Protein AF-A0A917RX32-F1 (afdb_monomer)

Mean predicted aligned error: 6.42 Å

Organism: NCBI:txid492735

Secondary structure (DSSP, 8-state):
-------HHHHHHHHHHHHHHHHHHHHHHHHHHHHHHT-TTHHHHHHHHHHHHHHHHHHHHHHH----S----

Foldseek 3Di:
DDDDDDDPVRVVLVVLVVVLVVQLVVLVVVLVVCVVVVNPCNVVSVVSNVCSVVSVQVSCCVPPNHPPVPPPD

Solvent-accessible surface area (backbone atoms only — not comparable to full-atom values): 4382 Å² total; per-residue (Å²): 134,80,87,82,85,76,52,71,68,56,52,51,51,54,51,50,54,48,51,54,49,53,48,48,56,52,29,49,52,52,25,52,51,16,63,77,67,70,41,92,56,27,64,62,33,41,57,57,40,67,44,46,61,58,59,49,47,67,70,43,21,86,82,76,47,71,90,57,94,76,73,90,124

pLDDT: mean 89.41, std 15.98, range [42.34, 98.75]

Radius of gyration: 17.15 Å; Cα contacts (8 Å, |Δi|>4): 32; chains: 1; bounding box: 42×31×48 Å

Sequence (73 aa):
MSPQHISTAESELRNYLRILWEQHVYWTRLTIIGIVFSLPDTELTTMRLLRNPKDFEQVLAPLYGWFCGCRAV

Structure (mmCIF, N/CA/C/O backbone):
data_AF-A0A917RX32-F1
#
_entry.id   AF-A0A917RX32-F1
#
loop_
_atom_site.group_PDB
_atom_site.id
_atom_site.type_symbol
_atom_site.label_atom_id
_atom_site.label_alt_id
_atom_site.label_comp_id
_atom_site.label_asym_id
_atom_site.label_entity_id
_atom_site.label_seq_id
_atom_site.pdbx_PDB_ins_code
_atom_site.Cartn_x
_atom_site.Cartn_y
_atom_site.Cartn_z
_atom_site.occupancy
_atom_site.B_iso_or_equiv
_atom_site.auth_seq_id
_atom_site.auth_comp_id
_atom_site.auth_asym_id
_atom_site.auth_atom_id
_atom_site.pdbx_PDB_model_num
ATOM 1 N N . MET A 1 1 ? 24.535 -22.477 -9.006 1.00 52.34 1 MET A N 1
ATOM 2 C CA . MET A 1 1 ? 23.449 -21.491 -9.182 1.00 52.3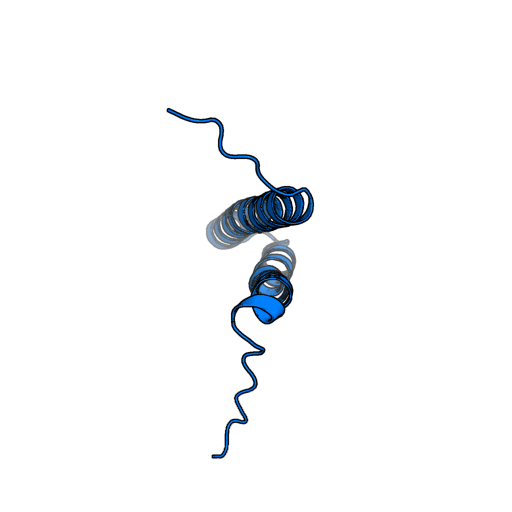4 1 MET A CA 1
ATOM 3 C C . MET A 1 1 ? 24.041 -20.316 -9.948 1.00 52.34 1 MET A C 1
ATOM 5 O O . MET A 1 1 ? 24.898 -19.638 -9.399 1.00 52.34 1 MET A O 1
ATOM 9 N N . SER A 1 2 ? 23.729 -20.154 -11.233 1.00 47.62 2 SER A N 1
ATOM 10 C CA . SER A 1 2 ? 24.199 -19.004 -12.021 1.00 47.62 2 SER A CA 1
ATOM 11 C C . SER A 1 2 ? 23.478 -17.724 -11.565 1.00 47.62 2 SER A C 1
ATOM 13 O O . SER A 1 2 ? 22.289 -17.811 -11.250 1.00 47.62 2 SER A O 1
ATOM 15 N N . PRO A 1 3 ? 24.141 -16.552 -11.518 1.00 66.44 3 PRO A N 1
ATOM 16 C CA . PRO 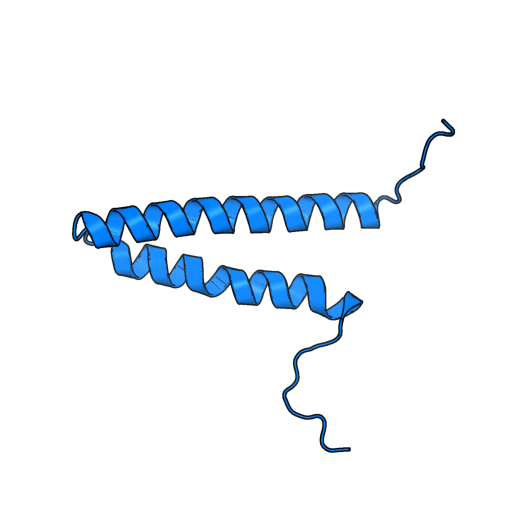A 1 3 ? 23.480 -15.301 -11.158 1.00 66.44 3 PRO A CA 1
ATOM 17 C C . PRO A 1 3 ? 22.383 -14.982 -12.180 1.00 66.44 3 PRO A C 1
ATOM 19 O O . PRO A 1 3 ? 22.648 -14.914 -13.380 1.00 66.44 3 PRO A O 1
ATOM 22 N N . GLN A 1 4 ? 21.148 -14.802 -11.718 1.00 73.38 4 GLN A N 1
ATOM 23 C CA . GLN A 1 4 ? 20.083 -14.254 -12.553 1.00 73.38 4 GLN A CA 1
ATOM 24 C C . GLN A 1 4 ? 20.265 -12.735 -12.613 1.00 73.38 4 GLN A C 1
ATOM 26 O O . GLN A 1 4 ? 20.161 -12.052 -11.596 1.00 73.38 4 GLN A O 1
ATOM 31 N N . HIS A 1 5 ? 20.568 -12.213 -13.799 1.00 82.38 5 HIS A N 1
ATOM 32 C CA . HIS A 1 5 ? 20.622 -10.775 -14.039 1.00 82.38 5 HIS A CA 1
ATOM 33 C C . HIS A 1 5 ? 19.196 -10.252 -14.258 1.00 82.38 5 HIS A C 1
ATOM 35 O O . HIS A 1 5 ? 18.559 -10.588 -15.252 1.00 82.38 5 HIS A O 1
ATOM 41 N N . ILE A 1 6 ? 18.701 -9.451 -13.313 1.00 86.88 6 ILE A N 1
ATOM 42 C CA . ILE A 1 6 ? 17.398 -8.774 -13.383 1.00 86.88 6 ILE A CA 1
ATOM 43 C C . ILE A 1 6 ? 17.576 -7.461 -14.152 1.00 86.88 6 ILE A C 1
ATOM 45 O O . ILE A 1 6 ? 18.534 -6.724 -13.909 1.00 86.88 6 ILE A O 1
ATOM 49 N N . SER A 1 7 ? 16.660 -7.151 -15.072 1.00 93.81 7 SER A N 1
ATOM 50 C CA . SER A 1 7 ? 16.685 -5.861 -15.776 1.00 93.81 7 SER A CA 1
ATOM 51 C C . SER A 1 7 ? 16.237 -4.714 -14.861 1.00 93.81 7 SER A C 1
ATOM 53 O O . SER A 1 7 ? 15.453 -4.920 -13.934 1.00 93.81 7 SER A O 1
ATOM 55 N N . THR A 1 8 ? 16.676 -3.481 -15.133 1.00 94.25 8 THR A N 1
ATOM 56 C CA . THR A 1 8 ? 16.233 -2.304 -14.360 1.00 94.25 8 THR A CA 1
ATOM 57 C C . THR A 1 8 ? 14.709 -2.181 -14.342 1.00 94.25 8 THR A C 1
ATOM 59 O O . THR A 1 8 ? 14.130 -2.035 -13.270 1.00 94.25 8 THR A O 1
ATOM 62 N N . ALA A 1 9 ? 14.054 -2.356 -15.494 1.00 92.50 9 ALA A N 1
ATOM 63 C CA . ALA A 1 9 ? 12.597 -2.301 -15.606 1.00 92.50 9 ALA A CA 1
ATOM 64 C C . ALA A 1 9 ? 11.896 -3.380 -14.758 1.00 92.50 9 ALA A C 1
ATOM 66 O O . ALA A 1 9 ? 10.879 -3.117 -14.120 1.00 92.50 9 ALA A O 1
ATOM 67 N N . GLU A 1 10 ? 12.452 -4.594 -14.704 1.00 93.19 10 GLU A N 1
ATOM 68 C CA . GLU A 1 10 ? 11.917 -5.662 -13.856 1.00 93.19 10 GLU A CA 1
ATOM 69 C C . GLU A 1 10 ? 12.069 -5.325 -12.364 1.00 93.19 10 GLU A C 1
ATOM 71 O O . GLU A 1 10 ? 11.142 -5.542 -11.582 1.00 93.19 10 GLU A O 1
ATOM 76 N N . SER A 1 11 ? 13.210 -4.759 -11.962 1.00 95.44 11 SER A N 1
ATOM 77 C CA . SER A 1 11 ? 13.439 -4.305 -10.585 1.00 95.44 11 SER A CA 1
ATOM 78 C C . SER A 1 11 ? 12.476 -3.179 -10.184 1.00 95.44 11 SER A C 1
ATOM 80 O O . SER A 1 11 ? 11.887 -3.214 -9.101 1.00 95.44 11 SER A O 1
ATOM 82 N N . GLU A 1 12 ? 12.256 -2.203 -11.066 1.00 95.12 12 GLU A N 1
ATOM 83 C CA . GLU A 1 12 ? 11.312 -1.101 -10.855 1.00 95.12 12 GLU A CA 1
ATOM 84 C C . GLU A 1 12 ? 9.873 -1.603 -10.724 1.00 95.12 12 GLU A C 1
ATOM 86 O O . GLU A 1 12 ? 9.187 -1.246 -9.765 1.00 95.12 12 GLU A O 1
ATOM 91 N N . LEU A 1 13 ? 9.440 -2.500 -11.615 1.00 95.06 13 LEU A N 1
ATOM 92 C CA . LEU A 1 13 ? 8.121 -3.124 -11.540 1.00 95.06 13 LEU A CA 1
ATOM 93 C C . LEU A 1 13 ? 7.934 -3.890 -10.222 1.00 95.06 13 LEU A C 1
ATOM 95 O O . LEU A 1 13 ? 6.918 -3.719 -9.545 1.00 95.06 13 LEU A O 1
ATOM 99 N N . ARG A 1 14 ? 8.919 -4.707 -9.822 1.00 95.25 14 ARG A N 1
ATOM 100 C CA . ARG A 1 14 ? 8.895 -5.448 -8.547 1.00 95.25 14 ARG A CA 1
ATOM 101 C C . ARG A 1 14 ? 8.774 -4.504 -7.351 1.00 95.25 14 ARG A C 1
ATOM 103 O O . ARG A 1 14 ? 7.976 -4.758 -6.450 1.00 95.25 14 ARG A O 1
ATOM 110 N N . ASN A 1 15 ? 9.533 -3.410 -7.345 1.00 96.88 15 ASN A N 1
ATOM 111 C CA . ASN A 1 15 ? 9.464 -2.405 -6.286 1.00 96.88 15 ASN A CA 1
ATOM 112 C C . ASN A 1 15 ? 8.113 -1.689 -6.254 1.00 96.88 15 ASN A C 1
ATOM 114 O O . ASN A 1 15 ? 7.559 -1.490 -5.174 1.00 96.88 15 ASN A O 1
ATOM 118 N N . TYR A 1 16 ? 7.557 -1.346 -7.413 1.00 96.62 16 TYR A N 1
ATOM 119 C CA . TYR A 1 16 ? 6.267 -0.673 -7.486 1.00 96.62 16 TYR A CA 1
ATOM 120 C C . TYR A 1 16 ? 5.120 -1.572 -7.007 1.00 96.62 16 TYR A C 1
ATOM 122 O O . TYR A 1 16 ? 4.300 -1.149 -6.192 1.00 96.62 16 TYR A O 1
ATOM 130 N N . LEU A 1 17 ? 5.107 -2.845 -7.417 1.00 97.31 17 LEU A N 1
ATOM 131 C CA . LEU A 1 17 ? 4.142 -3.832 -6.922 1.00 97.31 17 LEU A CA 1
ATOM 132 C C . LEU A 1 17 ? 4.250 -4.026 -5.405 1.00 97.31 17 LEU A C 1
ATOM 134 O O . LEU A 1 17 ? 3.228 -4.112 -4.724 1.00 97.31 17 LEU A O 1
ATOM 138 N N . ARG A 1 18 ? 5.472 -4.037 -4.858 1.00 97.94 18 ARG A N 1
ATOM 139 C CA . ARG A 1 18 ? 5.693 -4.102 -3.408 1.00 97.94 18 ARG A CA 1
ATOM 140 C C . ARG A 1 18 ? 5.106 -2.884 -2.690 1.00 97.94 18 ARG A C 1
ATOM 142 O O . ARG A 1 18 ? 4.425 -3.062 -1.686 1.00 97.94 18 ARG A O 1
ATOM 149 N N . ILE A 1 19 ? 5.297 -1.675 -3.220 1.00 97.75 19 ILE A N 1
ATOM 150 C CA . ILE A 1 19 ? 4.695 -0.455 -2.657 1.00 97.75 19 ILE A CA 1
ATOM 151 C C . ILE A 1 19 ? 3.165 -0.550 -2.670 1.00 97.75 19 ILE A C 1
ATOM 153 O O . ILE A 1 19 ? 2.524 -0.258 -1.662 1.00 97.75 19 ILE A O 1
ATOM 157 N N . LEU A 1 20 ? 2.559 -0.979 -3.780 1.00 98.06 20 LEU A N 1
ATOM 158 C CA . LEU A 1 20 ? 1.103 -1.131 -3.855 1.00 98.06 20 LEU A CA 1
ATOM 159 C C . LEU A 1 20 ? 0.572 -2.174 -2.866 1.00 98.06 20 LEU A C 1
ATOM 161 O O . LEU A 1 20 ? -0.492 -1.968 -2.278 1.00 98.06 20 LEU A O 1
ATOM 165 N N . TRP A 1 21 ? 1.321 -3.256 -2.645 1.00 98.25 21 TRP A N 1
ATOM 166 C CA . TRP A 1 21 ? 0.988 -4.275 -1.654 1.00 98.25 21 TRP A CA 1
ATOM 167 C C . TRP A 1 21 ? 1.080 -3.746 -0.218 1.00 98.25 21 TRP A C 1
ATOM 169 O O . TRP A 1 21 ? 0.154 -3.928 0.569 1.00 98.25 21 TRP A O 1
ATOM 179 N N . GLU A 1 22 ? 2.156 -3.033 0.118 1.00 98.44 22 GLU A N 1
ATOM 180 C CA . GLU A 1 22 ? 2.320 -2.390 1.427 1.00 98.44 22 GLU A CA 1
ATOM 181 C C . GLU A 1 22 ? 1.178 -1.402 1.704 1.00 98.44 22 GLU A C 1
ATOM 183 O O . GLU A 1 22 ? 0.589 -1.417 2.787 1.00 98.44 22 GLU A O 1
ATOM 188 N N . GLN A 1 23 ? 0.796 -0.607 0.699 1.00 98.31 23 GLN A N 1
ATOM 189 C CA . GLN A 1 23 ? -0.351 0.292 0.794 1.00 98.31 23 GLN A CA 1
ATOM 190 C C . GLN A 1 23 ? -1.659 -0.478 1.006 1.00 98.31 23 GLN A C 1
ATOM 192 O O . GLN A 1 23 ? -2.440 -0.112 1.880 1.00 98.31 23 GLN A O 1
ATOM 197 N N . HIS A 1 24 ? -1.901 -1.555 0.255 1.00 98.25 24 HIS A N 1
ATOM 198 C CA . HIS A 1 24 ? -3.094 -2.388 0.422 1.00 98.25 24 HIS A CA 1
ATOM 199 C C . HIS A 1 24 ? -3.232 -2.893 1.863 1.00 98.25 24 HIS A C 1
ATOM 201 O O . HIS A 1 24 ? -4.275 -2.700 2.492 1.00 98.25 24 HIS A O 1
ATOM 207 N N . VAL A 1 25 ? -2.164 -3.480 2.411 1.00 98.50 25 VAL A N 1
ATOM 208 C CA . VAL A 1 25 ? -2.129 -3.985 3.790 1.00 98.50 25 VAL A CA 1
ATOM 209 C C . VAL A 1 25 ? -2.384 -2.859 4.795 1.00 98.50 25 VAL A C 1
ATOM 211 O O . VAL A 1 25 ? -3.208 -3.013 5.699 1.00 98.50 25 VAL A O 1
ATOM 214 N N . TYR A 1 26 ? -1.714 -1.716 4.629 1.00 98.44 26 TYR A N 1
ATOM 215 C CA . TYR A 1 26 ? -1.848 -0.569 5.525 1.00 98.44 26 TYR A CA 1
ATOM 216 C C . TYR A 1 26 ? -3.281 -0.020 5.560 1.00 98.44 26 TYR A C 1
ATOM 218 O O . TYR A 1 26 ? -3.884 0.071 6.632 1.00 98.44 26 TYR A O 1
ATOM 226 N N . TRP A 1 27 ? -3.862 0.285 4.396 1.00 98.62 27 TRP A N 1
ATOM 227 C CA . TRP A 1 27 ? -5.209 0.859 4.315 1.00 98.62 27 TRP A CA 1
ATOM 228 C C . TRP A 1 27 ? -6.292 -0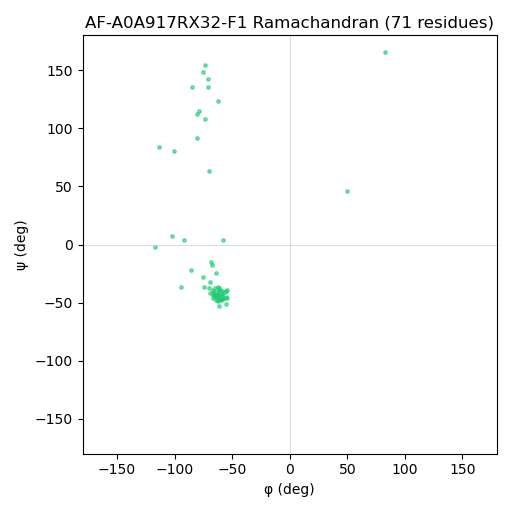.139 4.723 1.00 98.62 27 TRP A C 1
ATOM 230 O O . TRP A 1 27 ? -7.276 0.258 5.346 1.00 98.62 27 TRP A O 1
ATOM 240 N N . THR A 1 28 ? -6.090 -1.433 4.461 1.00 98.62 28 THR A N 1
ATOM 241 C CA . THR A 1 28 ? -6.994 -2.491 4.935 1.00 98.62 28 THR A CA 1
ATOM 242 C C . THR A 1 28 ? -7.017 -2.528 6.457 1.00 98.62 28 THR A C 1
ATOM 244 O O . THR A 1 28 ? -8.088 -2.513 7.061 1.00 98.62 28 THR A O 1
ATOM 247 N N . ARG A 1 29 ? -5.840 -2.502 7.094 1.00 98.62 29 ARG A N 1
ATOM 248 C CA . ARG A 1 29 ? -5.735 -2.481 8.555 1.00 98.62 29 ARG A CA 1
ATOM 249 C C . ARG A 1 29 ? -6.431 -1.260 9.155 1.00 98.62 29 ARG A C 1
ATOM 251 O O . ARG A 1 29 ? -7.193 -1.425 10.103 1.00 98.62 29 ARG A O 1
ATOM 258 N N . LEU A 1 30 ? -6.185 -0.061 8.623 1.00 98.50 30 LEU A N 1
ATOM 259 C CA . LEU A 1 30 ? -6.832 1.159 9.116 1.00 98.50 30 LEU A CA 1
ATOM 260 C C . LEU A 1 30 ? -8.351 1.120 8.940 1.00 98.50 30 LEU A C 1
ATOM 262 O O . LEU A 1 30 ? -9.069 1.451 9.875 1.00 98.50 30 LEU A O 1
ATOM 266 N N . THR A 1 31 ? -8.833 0.645 7.790 1.00 98.56 31 THR A N 1
ATOM 267 C CA . THR A 1 31 ? -10.273 0.528 7.520 1.00 98.56 31 THR A CA 1
ATOM 268 C C . THR A 1 31 ? -10.940 -0.441 8.499 1.00 98.56 31 THR A C 1
ATOM 270 O O . THR A 1 31 ? -11.974 -0.118 9.074 1.00 98.56 31 THR A O 1
ATOM 273 N N . ILE A 1 32 ? -10.327 -1.604 8.760 1.00 98.62 32 ILE A N 1
ATOM 274 C CA . ILE A 1 32 ? -10.841 -2.575 9.740 1.00 98.62 32 ILE A CA 1
ATOM 275 C C . ILE A 1 32 ? -10.891 -1.962 11.142 1.00 98.62 32 ILE A C 1
ATOM 277 O O . ILE A 1 32 ? -11.904 -2.094 11.824 1.00 98.62 32 ILE A O 1
ATOM 281 N N . ILE A 1 33 ? -9.825 -1.278 11.572 1.00 98.62 33 ILE A N 1
ATOM 282 C CA . ILE A 1 33 ? -9.790 -0.589 12.871 1.00 98.62 33 ILE A CA 1
ATOM 283 C C . ILE A 1 33 ? -10.905 0.464 12.940 1.00 98.62 33 ILE A C 1
ATOM 285 O O . ILE A 1 33 ? -11.646 0.491 13.920 1.00 98.62 33 ILE A O 1
ATOM 289 N N . GLY A 1 34 ? -11.063 1.280 11.895 1.00 98.62 34 GLY A N 1
ATOM 290 C CA . GLY A 1 34 ? -12.108 2.297 11.815 1.00 98.62 34 GLY A CA 1
ATOM 291 C C . GLY A 1 34 ? -13.511 1.712 11.955 1.00 9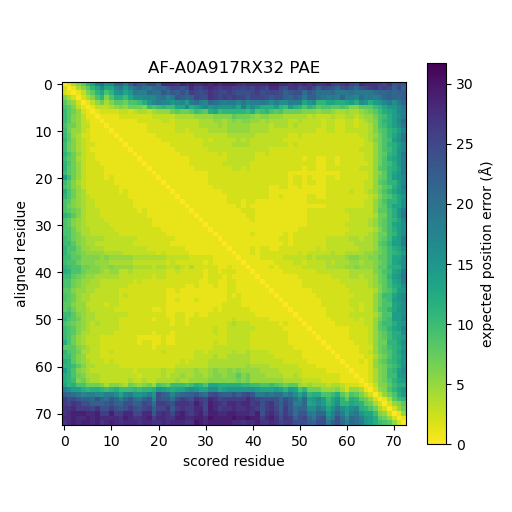8.62 34 GLY A C 1
ATOM 292 O O . GLY A 1 34 ? -14.288 2.185 12.779 1.00 98.62 34 GLY A O 1
ATOM 293 N N . ILE A 1 35 ? -13.800 0.621 11.239 1.00 98.44 35 ILE A N 1
ATOM 294 C CA . ILE A 1 35 ? -15.088 -0.082 11.313 1.00 98.44 35 ILE A CA 1
ATOM 295 C C . ILE A 1 35 ? -15.326 -0.669 12.711 1.00 98.44 35 ILE A C 1
ATOM 297 O O . ILE A 1 35 ? -16.405 -0.495 13.268 1.00 98.44 35 ILE A O 1
ATOM 301 N N . VAL A 1 36 ? -14.335 -1.357 13.291 1.00 98.75 36 VAL A N 1
ATOM 302 C CA . VAL A 1 36 ? -14.475 -2.036 14.595 1.00 98.75 36 VAL A CA 1
ATOM 303 C C . VAL A 1 36 ? -14.704 -1.045 15.737 1.00 98.75 36 VAL A C 1
ATOM 305 O O . VAL A 1 36 ? -15.469 -1.338 16.653 1.00 98.75 36 VAL A O 1
ATOM 308 N N . PHE A 1 37 ? -14.056 0.120 15.690 1.00 98.56 37 PHE A N 1
ATOM 309 C CA . PHE A 1 37 ? -14.147 1.142 16.737 1.00 98.56 37 PHE A CA 1
ATOM 310 C C . PHE A 1 37 ? -15.060 2.324 16.375 1.00 98.56 37 PHE A C 1
ATOM 312 O O . PHE A 1 37 ? -15.109 3.294 17.129 1.00 98.56 37 PHE A O 1
ATOM 319 N N . SER A 1 38 ? -15.785 2.256 15.253 1.00 97.62 38 SER A N 1
ATOM 320 C CA . SER A 1 38 ? -16.654 3.329 14.746 1.00 97.62 38 SER A CA 1
ATOM 321 C C . SER A 1 38 ? -15.955 4.697 14.688 1.00 97.62 38 SER A C 1
ATOM 323 O O . SER A 1 38 ? -16.493 5.707 15.147 1.00 97.62 38 SER A O 1
ATOM 325 N N . LEU A 1 39 ? -14.727 4.731 14.159 1.00 98.38 39 LEU A N 1
ATOM 326 C CA . LEU A 1 39 ? -13.916 5.949 14.102 1.00 98.38 39 LEU A CA 1
ATOM 327 C C . LEU A 1 39 ? -14.401 6.905 12.997 1.00 98.38 39 LEU A C 1
ATOM 329 O O . LEU A 1 39 ? -14.864 6.452 11.944 1.00 98.38 39 LEU A O 1
ATOM 333 N N . PRO A 1 40 ? -14.262 8.231 13.187 1.00 97.75 40 PRO A N 1
ATOM 334 C CA . PRO A 1 40 ? -14.761 9.228 12.237 1.00 97.75 40 PRO A CA 1
ATOM 335 C C . PRO A 1 40 ? -14.019 9.241 10.891 1.00 97.75 40 PRO A C 1
ATOM 337 O O . PRO A 1 40 ? -14.531 9.776 9.914 1.00 97.75 40 PRO A O 1
ATOM 340 N N . ASP A 1 41 ? -12.824 8.657 10.808 1.00 97.25 41 ASP A N 1
ATOM 341 C CA . ASP A 1 41 ? -11.994 8.590 9.601 1.00 97.25 41 ASP A CA 1
ATOM 342 C C . ASP A 1 41 ? -12.229 7.322 8.760 1.00 97.25 41 ASP A C 1
ATOM 344 O O . ASP A 1 41 ? -11.569 7.116 7.736 1.00 97.25 41 ASP A O 1
ATOM 348 N N . THR A 1 42 ? -13.189 6.476 9.149 1.00 98.31 42 THR A N 1
ATOM 349 C CA . THR A 1 42 ? -13.503 5.217 8.452 1.00 98.31 42 THR A CA 1
ATOM 350 C C . THR A 1 42 ? -13.841 5.438 6.977 1.00 98.31 42 THR A C 1
ATOM 352 O O . THR A 1 42 ? -13.390 4.686 6.114 1.00 98.31 42 THR A O 1
ATOM 355 N N . GLU A 1 43 ? -14.591 6.491 6.648 1.00 98.12 43 GLU A N 1
ATOM 356 C CA . GLU A 1 43 ? -14.940 6.800 5.258 1.00 98.12 43 GLU A CA 1
ATOM 3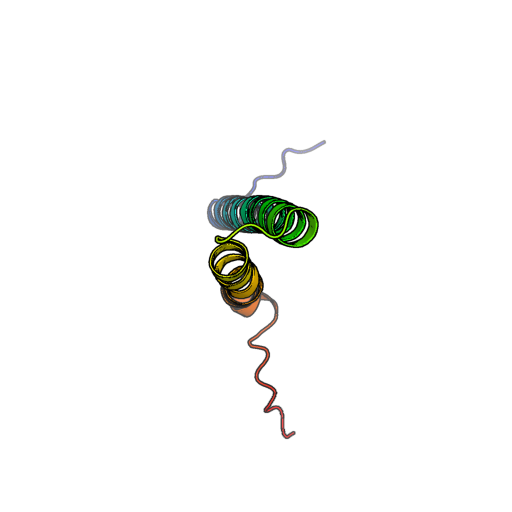57 C C . GLU A 1 43 ? -13.700 7.190 4.438 1.00 98.12 43 GLU A C 1
ATOM 359 O O . GLU A 1 43 ? -13.480 6.663 3.346 1.00 98.12 43 GLU A O 1
ATOM 364 N N . LEU A 1 44 ? -12.830 8.037 4.995 1.00 98.19 44 LEU A N 1
ATOM 365 C CA . LEU A 1 44 ? -11.599 8.478 4.333 1.00 98.19 44 LEU A CA 1
ATOM 366 C C . LEU A 1 44 ? -10.629 7.312 4.092 1.00 98.19 44 LEU A C 1
ATOM 368 O O . LEU A 1 44 ? -10.064 7.179 3.002 1.00 98.19 44 LEU A O 1
ATOM 372 N N . THR A 1 45 ? -10.452 6.447 5.092 1.00 98.31 45 THR A N 1
ATOM 373 C CA . THR A 1 45 ? -9.591 5.258 4.985 1.00 98.31 45 THR A CA 1
ATOM 374 C C . THR A 1 45 ? -10.153 4.247 3.983 1.00 98.31 45 THR A C 1
ATOM 376 O O . THR A 1 45 ? -9.396 3.734 3.153 1.00 98.31 45 THR A O 1
ATOM 379 N N . THR A 1 46 ? -11.478 4.063 3.953 1.00 98.38 46 THR A N 1
ATOM 380 C CA . THR A 1 46 ? -12.171 3.226 2.960 1.00 98.38 46 THR A CA 1
ATOM 381 C C . THR A 1 46 ? -11.983 3.763 1.542 1.00 98.38 46 THR A C 1
ATOM 383 O O . THR A 1 46 ? -11.595 3.016 0.644 1.00 98.38 46 THR A O 1
ATOM 386 N N . MET A 1 47 ? -12.193 5.064 1.316 1.00 98.19 47 MET A N 1
ATOM 387 C CA . MET A 1 47 ? -11.999 5.680 -0.003 1.00 98.19 47 MET A CA 1
ATOM 388 C C . MET A 1 47 ? -10.565 5.497 -0.509 1.00 98.19 47 MET A C 1
ATOM 390 O O . MET A 1 47 ? -10.349 5.199 -1.687 1.00 98.19 47 MET A O 1
ATOM 394 N N . ARG A 1 48 ? -9.563 5.622 0.373 1.00 97.75 48 ARG A N 1
ATOM 395 C CA . ARG A 1 48 ? -8.170 5.390 -0.018 1.00 97.75 48 ARG A CA 1
ATOM 396 C C . ARG A 1 48 ? -7.888 3.919 -0.326 1.00 97.75 48 ARG A C 1
ATOM 398 O O . ARG A 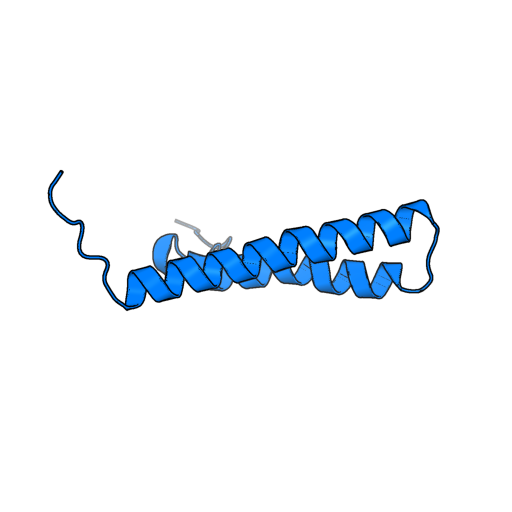1 48 ? -7.199 3.655 -1.317 1.00 97.75 48 ARG A O 1
ATOM 405 N N . LEU A 1 49 ? -8.422 2.989 0.470 1.00 98.19 49 LEU A N 1
ATOM 406 C CA . LEU A 1 49 ? -8.328 1.549 0.217 1.00 98.19 49 LEU A CA 1
ATOM 407 C C . LEU A 1 49 ? -8.907 1.194 -1.159 1.00 98.19 49 LEU A C 1
ATOM 409 O O . LEU A 1 49 ? -8.253 0.507 -1.939 1.00 98.19 49 LEU A O 1
ATOM 413 N N . LEU A 1 50 ? -10.085 1.721 -1.499 1.00 97.81 50 LEU A N 1
ATOM 414 C CA . LEU A 1 50 ? -10.773 1.429 -2.763 1.00 97.81 50 LEU A CA 1
ATOM 415 C C . LEU A 1 50 ? -10.074 1.996 -4.007 1.00 97.81 50 LEU A C 1
ATOM 417 O O . LEU A 1 50 ? -10.346 1.551 -5.121 1.00 97.81 50 LEU A O 1
ATOM 421 N N . ARG A 1 51 ? -9.128 2.925 -3.848 1.00 96.56 51 ARG A N 1
ATOM 422 C CA . ARG A 1 51 ? -8.263 3.371 -4.950 1.00 96.56 51 ARG A CA 1
ATOM 423 C C . ARG A 1 51 ? -7.181 2.344 -5.307 1.00 96.56 51 ARG A C 1
ATOM 425 O O . ARG A 1 51 ? -6.757 2.285 -6.458 1.00 96.56 51 ARG A O 1
ATOM 432 N N . ASN A 1 52 ? -6.754 1.516 -4.353 1.00 96.50 52 ASN A N 1
ATOM 433 C CA . ASN A 1 52 ? -5.654 0.568 -4.531 1.00 96.50 52 ASN A CA 1
ATOM 434 C C . ASN A 1 52 ? -5.890 -0.454 -5.673 1.00 96.50 52 ASN A C 1
ATOM 436 O O . ASN A 1 52 ? -4.974 -0.632 -6.475 1.00 96.50 52 ASN A O 1
ATOM 440 N N . PRO A 1 53 ? -7.094 -1.037 -5.863 1.00 95.25 53 PRO A N 1
ATOM 441 C CA . PRO A 1 53 ? -7.396 -1.856 -7.039 1.00 95.25 53 PRO A CA 1
ATOM 442 C C . PRO A 1 53 ? -7.163 -1.143 -8.375 1.00 95.25 53 PRO A C 1
ATOM 444 O O . PRO A 1 53 ? -6.624 -1.744 -9.301 1.00 95.25 53 PRO A O 1
ATOM 447 N N . LYS A 1 54 ? -7.516 0.148 -8.477 1.00 95.12 54 LYS A N 1
ATOM 448 C CA . LYS A 1 54 ? -7.299 0.921 -9.707 1.00 95.12 54 LYS A CA 1
ATOM 449 C C . LYS A 1 54 ? -5.817 1.194 -9.951 1.00 95.12 54 LYS A C 1
ATOM 451 O O . LYS A 1 54 ? -5.374 1.158 -11.097 1.00 95.12 54 LYS A O 1
ATOM 456 N N . ASP A 1 55 ? -5.061 1.444 -8.883 1.00 95.50 55 ASP A N 1
ATOM 457 C CA . ASP A 1 55 ? -3.606 1.602 -8.948 1.00 95.50 55 ASP A CA 1
ATOM 458 C C . ASP A 1 55 ? -2.946 0.283 -9.436 1.00 95.50 55 ASP A C 1
ATOM 460 O O . ASP A 1 55 ? -2.078 0.313 -10.306 1.00 95.50 55 ASP A O 1
ATOM 464 N N . PHE A 1 56 ? -3.412 -0.885 -8.967 1.00 95.25 56 PHE A N 1
ATOM 465 C CA . PHE A 1 56 ? -2.962 -2.199 -9.458 1.00 95.25 56 PHE A CA 1
ATOM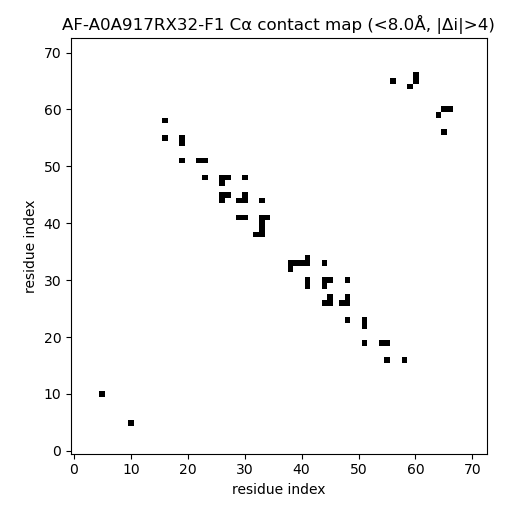 466 C C . PHE A 1 56 ? -3.337 -2.460 -10.922 1.00 95.25 56 PHE A C 1
ATOM 468 O O . PHE A 1 56 ? -2.500 -2.939 -11.687 1.00 95.25 56 PHE A O 1
ATOM 475 N N . GLU A 1 57 ? -4.567 -2.136 -11.328 1.00 93.88 57 GLU A N 1
ATOM 476 C CA . GLU A 1 57 ? -5.027 -2.290 -12.713 1.00 93.88 57 GLU A CA 1
ATOM 477 C C . GLU A 1 57 ? -4.094 -1.561 -13.688 1.00 93.88 57 GLU A C 1
ATOM 479 O O . GLU A 1 57 ? -3.670 -2.142 -14.682 1.00 93.88 57 GLU A O 1
ATOM 484 N N . GLN A 1 58 ? -3.712 -0.318 -13.379 1.00 93.81 58 GLN A N 1
ATOM 485 C CA . GLN A 1 58 ? -2.837 0.484 -14.241 1.00 93.81 58 GLN A CA 1
ATOM 486 C C . GLN A 1 58 ? -1.451 -0.147 -14.438 1.00 93.81 58 GLN A C 1
ATOM 488 O O . GLN A 1 58 ? -0.906 -0.092 -15.538 1.00 93.81 58 GLN A O 1
ATOM 493 N N . VAL A 1 59 ? -0.892 -0.769 -13.396 1.00 94.00 59 VAL A N 1
ATOM 494 C CA . VAL A 1 59 ? 0.427 -1.429 -13.451 1.00 94.00 59 VAL A CA 1
ATOM 495 C C . VAL A 1 59 ? 0.376 -2.747 -14.201 1.00 94.00 59 VAL A C 1
ATOM 497 O O . VAL A 1 59 ? 1.335 -3.115 -14.875 1.00 94.00 59 VAL A O 1
ATOM 500 N N . LEU A 1 60 ? -0.724 -3.482 -14.053 1.00 92.75 60 LEU A N 1
ATOM 501 C CA . LEU A 1 60 ? -0.887 -4.808 -14.639 1.00 92.75 60 LEU A CA 1
ATOM 502 C C . LEU A 1 60 ? -1.405 -4.750 -16.081 1.00 92.75 60 LEU A C 1
ATOM 504 O O . LEU A 1 60 ? -1.166 -5.689 -16.841 1.00 92.75 60 LEU A O 1
ATOM 508 N N . ALA A 1 61 ? -2.053 -3.656 -16.487 1.00 92.69 61 ALA A N 1
ATOM 509 C CA . ALA A 1 61 ? -2.616 -3.492 -17.824 1.00 92.69 61 ALA A CA 1
ATOM 510 C C . ALA A 1 61 ? -1.613 -3.704 -18.979 1.00 92.69 61 ALA A C 1
ATOM 512 O O . ALA A 1 61 ? -1.989 -4.341 -19.962 1.00 92.69 61 ALA A O 1
ATOM 513 N N . PRO A 1 62 ? -0.340 -3.267 -18.907 1.00 90.44 62 PRO A N 1
ATOM 514 C CA . PRO A 1 62 ? 0.645 -3.574 -19.947 1.00 90.44 62 PRO A CA 1
ATOM 515 C C . PRO A 1 62 ? 0.967 -5.070 -20.088 1.00 90.44 62 PRO A C 1
ATOM 517 O O . PRO A 1 62 ? 1.410 -5.494 -21.151 1.00 90.44 62 PRO A O 1
ATOM 520 N N . LEU A 1 63 ? 0.766 -5.867 -19.033 1.00 90.25 63 LEU A N 1
ATOM 521 C CA . LEU A 1 63 ? 1.090 -7.298 -19.008 1.00 90.25 63 LEU A CA 1
ATOM 522 C C . LEU A 1 63 ? -0.111 -8.179 -19.364 1.00 90.25 63 LEU A C 1
ATOM 524 O O . LEU A 1 63 ? 0.052 -9.207 -20.016 1.00 90.25 63 LEU A O 1
ATOM 528 N N . TYR A 1 64 ? -1.309 -7.778 -18.933 1.00 89.81 64 TYR A N 1
ATOM 529 C CA . TYR A 1 64 ? -2.532 -8.582 -19.044 1.00 89.81 64 TYR 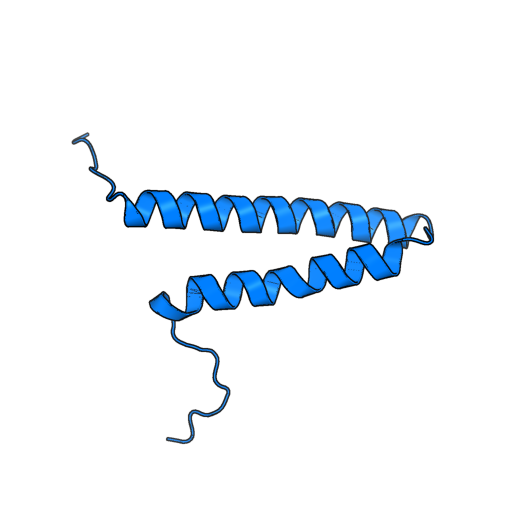A CA 1
ATOM 530 C C . TYR A 1 64 ? -3.615 -7.947 -19.926 1.00 89.81 64 TYR A C 1
ATOM 532 O O . TYR A 1 64 ? -4.661 -8.552 -20.152 1.00 89.81 64 TYR A O 1
ATOM 540 N N . GLY A 1 65 ? -3.361 -6.749 -20.455 1.00 87.94 65 GLY A N 1
ATOM 541 C CA . GLY A 1 65 ? -4.346 -5.933 -21.154 1.00 87.94 65 GLY A CA 1
ATOM 542 C C . GLY A 1 65 ? -5.215 -5.122 -20.195 1.00 87.94 65 GLY A C 1
ATOM 543 O O . GLY A 1 65 ? -5.264 -5.358 -18.987 1.00 87.94 65 GLY A O 1
ATOM 544 N N . TRP A 1 66 ? -5.928 -4.143 -20.744 1.00 79.88 66 TRP A N 1
ATOM 545 C CA . TRP A 1 66 ? -6.986 -3.474 -19.997 1.00 79.88 66 TRP A CA 1
ATOM 546 C C . TRP A 1 66 ? -8.168 -4.427 -19.836 1.00 79.88 66 TRP A C 1
ATOM 548 O O . TRP A 1 66 ? -8.610 -5.034 -20.814 1.00 79.88 66 TRP A O 1
ATOM 558 N N . PHE A 1 67 ? -8.739 -4.491 -18.632 1.00 65.12 67 PHE A N 1
ATOM 559 C CA . PHE A 1 67 ? -10.077 -5.044 -18.413 1.00 65.12 67 PHE A CA 1
ATOM 560 C C . PHE A 1 67 ? -11.121 -4.082 -19.012 1.00 65.12 67 PHE A C 1
ATOM 562 O O . PHE A 1 67 ? -11.952 -3.494 -18.328 1.00 65.12 67 PHE A O 1
ATOM 569 N N . CYS A 1 68 ? -11.077 -3.881 -20.327 1.00 54.75 68 CYS A N 1
ATOM 570 C CA . CYS A 1 68 ? -12.206 -3.335 -21.050 1.00 54.75 68 CYS A CA 1
ATOM 571 C C . CYS A 1 68 ? -13.241 -4.458 -21.130 1.00 54.75 68 CYS A C 1
ATOM 573 O O . CYS A 1 68 ? -13.079 -5.396 -21.906 1.00 54.75 68 CYS A O 1
ATOM 575 N N . GLY A 1 69 ? -14.338 -4.339 -20.380 1.00 53.69 69 GLY A N 1
ATOM 576 C CA . GLY A 1 69 ? -15.534 -5.182 -20.539 1.00 53.69 69 GLY A CA 1
ATOM 577 C C . GLY A 1 69 ? -16.168 -5.130 -21.942 1.00 53.69 69 GLY A C 1
ATOM 578 O O . GLY A 1 69 ? -17.190 -5.760 -22.176 1.00 53.69 69 GLY A O 1
ATOM 579 N N . CYS A 1 70 ? -15.557 -4.417 -22.890 1.00 47.91 70 CYS A N 1
ATOM 580 C CA . CYS A 1 70 ? -15.856 -4.466 -24.311 1.00 47.91 70 CYS A CA 1
ATOM 581 C C . CYS A 1 70 ? -14.823 -5.334 -25.045 1.00 47.91 70 CYS A C 1
ATOM 583 O O . CYS A 1 70 ? -13.925 -4.820 -25.709 1.00 47.91 70 CYS A O 1
ATOM 585 N N . ARG A 1 71 ? -14.996 -6.657 -24.994 1.00 42.34 71 ARG A N 1
ATOM 586 C CA . ARG A 1 71 ? -14.662 -7.515 -26.136 1.00 42.34 71 ARG A CA 1
ATOM 587 C C . ARG A 1 71 ? -15.966 -8.106 -26.654 1.00 42.34 71 ARG A C 1
ATOM 589 O O . ARG A 1 71 ? -16.354 -9.200 -26.274 1.00 42.34 71 ARG A O 1
ATOM 596 N N . ALA A 1 72 ? -16.653 -7.335 -27.492 1.00 42.84 72 ALA A N 1
ATOM 597 C CA . ALA A 1 72 ? -17.566 -7.902 -28.469 1.00 42.84 72 ALA A CA 1
ATOM 598 C C . ALA A 1 72 ? -16.703 -8.382 -29.641 1.00 42.84 72 ALA A C 1
ATOM 600 O O . ALA A 1 72 ? -16.345 -7.591 -30.511 1.00 42.84 72 ALA A O 1
ATOM 601 N N . VAL A 1 73 ? -16.293 -9.648 -29.597 1.00 43.41 73 VAL A N 1
ATOM 602 C CA . VAL A 1 73 ? -15.976 -10.440 -30.792 1.00 43.41 73 VAL A CA 1
ATOM 603 C C . VAL A 1 73 ? -16.564 -11.818 -30.570 1.00 43.41 73 VAL A C 1
ATOM 605 O O . VAL A 1 73 ? -16.227 -12.402 -29.517 1.00 43.41 73 VAL A O 1
#

Nearest PDB structures (foldseek):
  4wfd-assembly1_B  TM=8.596E-01  e=2.948E+00  Saccharomyces cere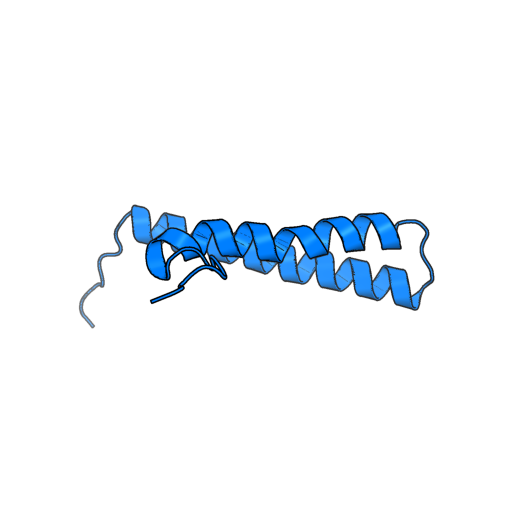visiae S288C
  6r10-assembly1_Y  TM=6.919E-01  e=8.196E+00  Thermus thermophilus HB8
  6r0w-assembly1_O  TM=6.859E-01  e=8.196E+00  Thermus thermophilus HB8